Protein AF-A0AAV3JJ19-F1 (afdb_monomer_lite)

Structure (mmCIF, N/CA/C/O backbone):
data_AF-A0AAV3JJ19-F1
#
_entry.id   AF-A0AAV3JJ19-F1
#
loop_
_atom_site.group_PDB
_atom_site.id
_atom_site.type_symbol
_atom_site.label_atom_id
_atom_site.label_alt_id
_atom_site.label_comp_id
_atom_site.label_asym_id
_atom_site.label_entity_id
_atom_site.label_seq_id
_atom_site.pdbx_PDB_ins_code
_atom_site.Cartn_x
_atom_site.Cartn_y
_atom_site.Cartn_z
_atom_site.occupancy
_atom_site.B_iso_or_equiv
_atom_site.auth_seq_id
_atom_site.auth_comp_id
_atom_site.auth_asym_id
_atom_site.auth_atom_id
_atom_site.pdbx_PDB_model_num
ATOM 1 N N . MET A 1 1 ? 29.529 -5.946 0.405 1.00 39.03 1 MET A N 1
ATOM 2 C CA . MET A 1 1 ? 29.199 -4.513 0.235 1.00 39.03 1 MET A CA 1
ATOM 3 C C . MET A 1 1 ? 27.756 -4.313 0.693 1.00 39.03 1 MET A C 1
ATOM 5 O O . MET A 1 1 ? 26.855 -4.752 -0.010 1.00 39.03 1 MET A O 1
ATOM 9 N N . ALA A 1 2 ? 27.519 -3.776 1.894 1.00 46.78 2 ALA A N 1
ATOM 10 C CA . ALA A 1 2 ? 26.159 -3.547 2.392 1.00 46.78 2 ALA A CA 1
ATOM 11 C C . ALA A 1 2 ? 25.548 -2.343 1.665 1.00 46.78 2 ALA A C 1
ATOM 13 O O . ALA A 1 2 ? 26.115 -1.251 1.680 1.00 46.78 2 ALA A O 1
ATOM 14 N N . LYS A 1 3 ? 24.416 -2.547 0.991 1.00 60.47 3 LYS A N 1
ATOM 15 C CA . LYS A 1 3 ? 23.683 -1.463 0.340 1.00 60.47 3 LYS A CA 1
ATOM 16 C C . LYS A 1 3 ? 22.994 -0.655 1.439 1.00 60.47 3 LYS A C 1
ATOM 18 O O . LYS A 1 3 ? 22.175 -1.204 2.172 1.00 60.47 3 LYS A O 1
ATOM 23 N N . LYS A 1 4 ? 23.370 0.615 1.596 1.00 66.19 4 LYS A N 1
ATOM 24 C CA . LYS A 1 4 ? 22.778 1.492 2.608 1.00 66.19 4 LYS A CA 1
ATOM 25 C C . LYS A 1 4 ? 21.298 1.718 2.293 1.00 66.19 4 LYS A C 1
ATOM 27 O O . LYS A 1 4 ? 20.937 1.978 1.145 1.00 66.19 4 LYS A O 1
ATOM 32 N N . LEU A 1 5 ? 20.459 1.550 3.312 1.00 65.88 5 LEU A N 1
ATOM 33 C CA . LEU A 1 5 ? 19.045 1.892 3.252 1.00 65.88 5 LEU A CA 1
ATOM 34 C C . LEU A 1 5 ? 18.943 3.413 3.363 1.00 65.88 5 LEU A C 1
ATOM 36 O O . LEU A 1 5 ? 19.237 3.983 4.411 1.00 65.88 5 LEU A O 1
ATOM 40 N N . GLU A 1 6 ? 18.579 4.054 2.262 1.00 71.62 6 GLU A N 1
ATOM 41 C CA . GLU A 1 6 ? 18.292 5.484 2.226 1.00 71.62 6 GLU A CA 1
ATOM 42 C C . GLU A 1 6 ? 16.810 5.686 2.546 1.00 71.62 6 GLU A C 1
ATOM 44 O O . GLU A 1 6 ? 15.942 5.041 1.948 1.00 71.62 6 GLU A O 1
ATOM 49 N N . LYS A 1 7 ? 16.516 6.567 3.505 1.00 68.81 7 LYS A N 1
ATOM 50 C CA . LYS A 1 7 ? 15.143 6.956 3.828 1.00 68.81 7 LYS A CA 1
ATOM 51 C C . LYS A 1 7 ? 14.591 7.796 2.676 1.00 68.81 7 LYS A C 1
ATOM 53 O O . LYS A 1 7 ? 15.236 8.736 2.221 1.00 68.81 7 LYS A O 1
ATOM 58 N N . ALA A 1 8 ? 13.395 7.468 2.202 1.00 67.56 8 ALA A N 1
ATOM 59 C CA . ALA A 1 8 ? 12.706 8.290 1.218 1.00 67.56 8 ALA A CA 1
ATOM 60 C C . ALA A 1 8 ? 11.883 9.372 1.937 1.00 67.56 8 ALA A C 1
ATOM 62 O O . ALA A 1 8 ? 10.770 9.104 2.372 1.00 67.56 8 ALA A O 1
ATOM 63 N N . ASP A 1 9 ? 12.408 10.595 2.034 1.00 69.50 9 ASP A N 1
ATOM 64 C CA . ASP A 1 9 ? 11.671 11.775 2.536 1.00 69.50 9 ASP A CA 1
ATOM 65 C C . ASP A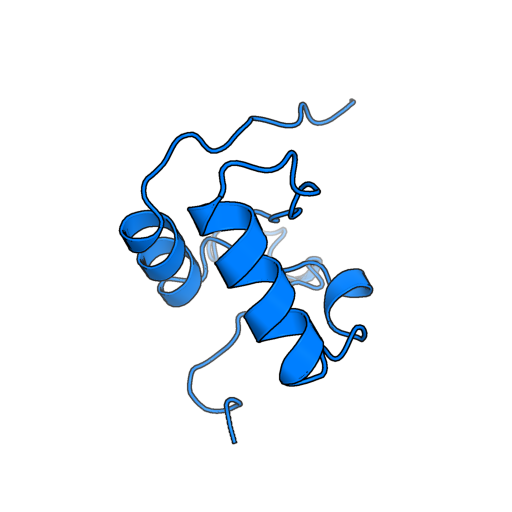 1 9 ? 10.867 12.484 1.421 1.00 69.50 9 ASP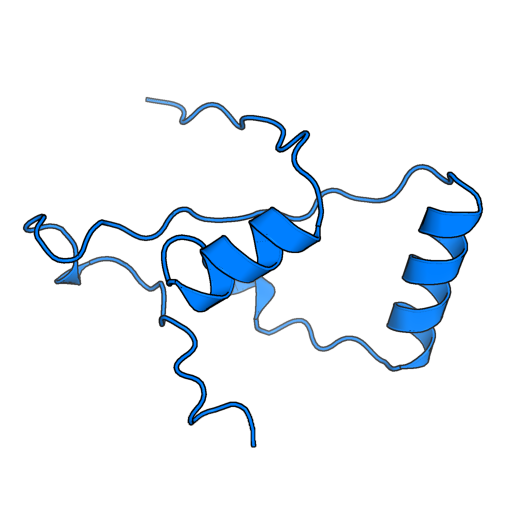 A C 1
ATOM 67 O O . ASP A 1 9 ? 10.636 13.689 1.452 1.00 69.50 9 ASP A O 1
ATOM 71 N N . THR A 1 10 ? 10.482 11.756 0.370 1.00 77.12 10 THR A N 1
ATOM 72 C CA . THR A 1 10 ? 9.790 12.326 -0.799 1.00 77.12 10 THR A CA 1
ATOM 73 C C . THR A 1 10 ? 8.271 12.263 -0.628 1.00 77.12 10 THR A C 1
ATOM 75 O O . THR A 1 10 ? 7.757 11.377 0.051 1.00 77.12 10 THR A O 1
ATOM 78 N N . SER A 1 11 ? 7.537 13.170 -1.277 1.00 80.94 11 SER A N 1
ATOM 79 C CA . SER A 1 11 ? 6.073 13.123 -1.305 1.00 80.94 11 SER A CA 1
ATOM 80 C C . SER A 1 11 ? 5.551 11.825 -1.935 1.00 80.94 11 SER A C 1
ATOM 82 O O . SER A 1 11 ? 6.153 11.262 -2.856 1.00 80.94 11 SER A O 1
ATOM 84 N N . ILE A 1 12 ? 4.387 11.373 -1.458 1.00 81.19 12 ILE A N 1
ATOM 85 C CA . ILE A 1 12 ? 3.714 10.164 -1.954 1.00 81.19 12 ILE A CA 1
ATOM 86 C C . ILE A 1 12 ? 3.443 10.239 -3.465 1.00 81.19 12 ILE A C 1
ATOM 88 O O . ILE A 1 12 ? 3.583 9.243 -4.166 1.00 81.19 12 ILE A O 1
ATOM 92 N N . THR A 1 13 ? 3.139 11.430 -3.986 1.00 84.81 13 THR A N 1
ATOM 93 C CA . THR A 1 13 ? 2.878 11.661 -5.412 1.00 84.81 13 THR A CA 1
ATOM 94 C C . THR A 1 13 ? 4.084 11.295 -6.268 1.00 84.81 13 THR A C 1
ATOM 96 O O . THR A 1 13 ? 3.963 10.512 -7.204 1.00 84.81 13 THR A O 1
ATOM 99 N N . VAL A 1 14 ? 5.272 11.772 -5.889 1.00 85.44 14 VAL A N 1
ATOM 100 C CA . VAL A 1 14 ? 6.515 11.476 -6.616 1.00 85.44 14 VAL A CA 1
ATOM 101 C C . VAL A 1 14 ? 6.868 9.992 -6.508 1.00 85.44 14 VAL A C 1
ATOM 103 O O . VAL A 1 14 ? 7.454 9.414 -7.423 1.00 85.4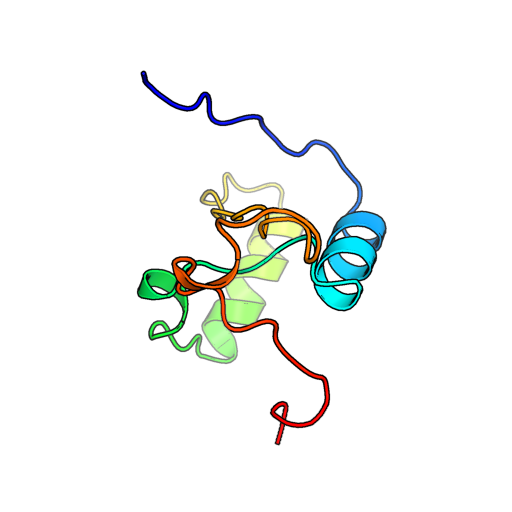4 14 VAL A O 1
ATOM 106 N N . LEU A 1 15 ? 6.518 9.349 -5.391 1.00 82.44 15 LEU A N 1
ATOM 107 C CA . LEU A 1 15 ? 6.708 7.912 -5.234 1.00 82.44 15 LEU A CA 1
ATOM 108 C C . LEU A 1 15 ? 5.833 7.116 -6.213 1.00 82.44 15 LEU A C 1
ATOM 110 O O . LEU A 1 15 ? 6.332 6.194 -6.858 1.00 82.44 15 LEU A O 1
ATOM 114 N N . ILE A 1 16 ? 4.562 7.500 -6.356 1.00 83.62 16 ILE A N 1
ATOM 115 C CA . ILE A 1 16 ? 3.616 6.883 -7.296 1.00 83.62 16 ILE A CA 1
ATOM 116 C C . ILE A 1 16 ? 4.073 7.100 -8.743 1.00 83.62 16 ILE A C 1
ATOM 118 O O . ILE A 1 16 ? 4.068 6.158 -9.531 1.00 83.62 16 ILE A O 1
ATOM 122 N N . GLU A 1 17 ? 4.529 8.303 -9.094 1.00 84.94 17 GLU A N 1
ATOM 123 C CA . GLU A 1 17 ? 5.069 8.593 -10.429 1.00 84.94 17 GLU A CA 1
ATOM 124 C C . GLU A 1 17 ? 6.259 7.689 -10.769 1.00 84.94 17 GLU A C 1
ATOM 126 O O . GLU A 1 17 ? 6.287 7.073 -11.833 1.00 84.94 17 GLU A O 1
ATOM 131 N N . LYS A 1 18 ? 7.212 7.535 -9.843 1.00 80.62 18 LYS A N 1
ATOM 132 C CA . LYS A 1 18 ? 8.385 6.661 -10.023 1.00 80.62 18 LYS A CA 1
ATOM 133 C C . LYS A 1 18 ? 8.028 5.178 -10.086 1.00 80.62 18 LYS A C 1
ATOM 135 O O . LYS A 1 18 ? 8.710 4.407 -10.762 1.00 80.62 18 LYS A O 1
ATOM 140 N N . PHE A 1 19 ? 6.982 4.773 -9.373 1.00 80.50 19 PHE A N 1
ATOM 141 C CA . PHE A 1 19 ? 6.442 3.421 -9.447 1.00 80.50 19 PHE A CA 1
ATOM 142 C C . PHE A 1 19 ? 5.805 3.152 -10.814 1.00 80.50 19 PHE A C 1
ATOM 144 O O . PHE A 1 19 ? 6.145 2.165 -11.461 1.00 80.50 19 PHE A O 1
ATOM 151 N N . ASN A 1 20 ? 4.966 4.071 -11.299 1.00 78.38 20 ASN A N 1
ATOM 152 C CA . ASN A 1 20 ? 4.346 3.987 -12.624 1.00 78.38 20 ASN A CA 1
ATOM 153 C C . ASN A 1 20 ? 5.380 4.056 -13.758 1.00 78.38 20 ASN A C 1
ATOM 155 O O . ASN A 1 20 ? 5.219 3.393 -14.778 1.00 78.38 20 ASN A O 1
ATOM 159 N N . ALA A 1 21 ? 6.466 4.810 -13.567 1.00 79.69 21 ALA A N 1
ATOM 160 C CA . ALA A 1 21 ? 7.604 4.855 -14.484 1.00 79.69 21 ALA A CA 1
ATOM 161 C C . ALA A 1 21 ? 8.437 3.555 -14.496 1.00 79.69 21 ALA A C 1
ATOM 163 O O . ALA A 1 21 ? 9.340 3.410 -15.317 1.00 79.69 21 ALA A O 1
ATOM 164 N N . GLY A 1 22 ? 8.169 2.612 -13.585 1.00 74.25 22 GLY A N 1
ATOM 165 C CA . GLY A 1 22 ? 8.908 1.355 -13.469 1.00 74.25 22 GLY A CA 1
ATOM 166 C C . GLY A 1 22 ? 10.306 1.504 -12.864 1.00 74.25 22 GLY A C 1
ATOM 167 O O . GLY A 1 22 ? 11.078 0.549 -12.881 1.00 74.25 22 GLY A O 1
ATOM 168 N N . GLU A 1 23 ? 10.649 2.670 -12.306 1.00 75.88 23 GLU A N 1
ATOM 169 C CA . GLU A 1 23 ? 11.926 2.891 -11.612 1.00 75.88 23 GLU A CA 1
ATOM 170 C C . GLU A 1 23 ? 11.933 2.290 -10.202 1.00 75.88 23 GLU A C 1
ATOM 172 O O . GLU A 1 23 ? 12.996 1.986 -9.647 1.00 75.88 23 GLU A O 1
ATOM 177 N N . LEU A 1 24 ? 10.747 2.134 -9.613 1.00 76.12 24 LEU A N 1
ATOM 178 C CA . LEU A 1 24 ? 10.532 1.555 -8.295 1.00 76.12 24 LEU A CA 1
ATOM 179 C C . LEU A 1 24 ? 9.642 0.320 -8.395 1.00 76.12 24 LEU A C 1
ATOM 181 O O . LEU A 1 24 ? 8.641 0.311 -9.104 1.00 76.12 24 LEU A O 1
ATOM 185 N N . GLY A 1 25 ? 9.999 -0.712 -7.640 1.00 77.31 25 GLY A N 1
ATOM 186 C CA . GLY A 1 25 ? 9.238 -1.944 -7.516 1.00 77.31 25 GLY A CA 1
ATOM 187 C C . GLY A 1 25 ? 9.162 -2.410 -6.067 1.00 77.31 25 GLY A C 1
ATOM 188 O O . GLY A 1 25 ? 10.036 -2.121 -5.246 1.00 77.31 25 GLY A O 1
ATOM 189 N N . ILE A 1 26 ? 8.103 -3.153 -5.765 1.00 79.56 26 ILE A N 1
ATOM 190 C CA . ILE A 1 26 ? 7.938 -3.854 -4.491 1.00 79.56 26 ILE A CA 1
ATOM 191 C C . ILE A 1 26 ? 8.641 -5.219 -4.608 1.00 79.56 26 ILE A C 1
ATOM 193 O O . ILE A 1 26 ? 8.418 -5.913 -5.611 1.00 79.56 26 ILE A O 1
ATOM 197 N N . PRO A 1 27 ? 9.487 -5.609 -3.634 1.00 76.00 27 PRO A N 1
ATOM 198 C CA . PRO A 1 27 ? 10.129 -6.921 -3.608 1.00 76.00 27 PRO A CA 1
ATOM 199 C C . PRO A 1 27 ? 9.128 -8.078 -3.692 1.00 76.00 27 PRO A C 1
ATOM 201 O O . PRO A 1 27 ? 8.025 -7.996 -3.160 1.00 76.00 27 PRO A O 1
ATOM 204 N N . GLU A 1 28 ? 9.540 -9.188 -4.301 1.00 73.44 28 GLU A N 1
ATOM 205 C CA . GLU A 1 28 ? 8.698 -10.381 -4.476 1.00 73.44 28 GLU A CA 1
ATOM 206 C C . GLU A 1 28 ? 8.181 -10.935 -3.142 1.00 73.44 28 GLU A C 1
ATOM 208 O O . GLU A 1 28 ? 6.993 -11.195 -3.008 1.00 73.44 28 GLU A O 1
ATOM 213 N N . ILE A 1 29 ? 9.031 -10.952 -2.112 1.00 76.94 29 ILE A N 1
ATOM 214 C CA . ILE A 1 29 ? 8.661 -11.387 -0.756 1.00 76.94 29 ILE A CA 1
ATOM 215 C C . ILE A 1 29 ? 7.533 -10.559 -0.116 1.00 76.94 29 ILE A C 1
ATOM 217 O O . ILE A 1 29 ? 6.892 -11.011 0.825 1.00 76.94 29 ILE A O 1
ATOM 221 N N . GLN A 1 30 ? 7.285 -9.341 -0.604 1.00 71.38 30 GLN A N 1
ATOM 222 C CA . GLN A 1 30 ? 6.197 -8.488 -0.123 1.00 71.38 30 GLN A CA 1
ATOM 223 C C . GLN A 1 30 ? 4.921 -8.610 -0.958 1.00 71.38 30 GLN A C 1
ATOM 225 O O . GLN A 1 30 ? 3.893 -8.081 -0.545 1.00 71.38 30 GLN A O 1
ATOM 230 N N . ARG A 1 31 ? 4.955 -9.288 -2.115 1.00 74.19 31 ARG A N 1
ATOM 231 C CA . ARG A 1 31 ? 3.772 -9.437 -2.979 1.00 74.19 31 ARG A CA 1
ATOM 232 C C . ARG A 1 31 ? 2.765 -10.456 -2.469 1.00 74.19 31 ARG A C 1
ATOM 234 O O . ARG A 1 31 ? 1.579 -10.275 -2.717 1.00 74.19 31 ARG A O 1
ATOM 241 N N . ASP A 1 32 ? 3.216 -11.476 -1.748 1.00 76.38 32 ASP A N 1
ATOM 242 C CA . ASP A 1 32 ? 2.331 -12.535 -1.245 1.00 76.38 32 ASP A CA 1
ATOM 243 C C . ASP A 1 32 ? 1.517 -12.098 -0.017 1.00 76.38 32 ASP A C 1
ATOM 245 O O . ASP A 1 32 ? 0.607 -12.799 0.428 1.00 76.38 32 ASP A O 1
ATOM 249 N N . TYR A 1 33 ? 1.818 -10.921 0.540 1.00 77.19 33 TYR A N 1
ATOM 250 C CA . TYR A 1 33 ? 1.091 -10.386 1.679 1.00 77.19 33 TYR A CA 1
ATOM 251 C C . TYR A 1 33 ? -0.126 -9.573 1.215 1.00 77.19 33 TYR A C 1
ATOM 253 O O . TYR A 1 33 ? -0.032 -8.393 0.873 1.00 77.19 33 TYR A O 1
ATOM 261 N N . VAL A 1 34 ? -1.292 -10.218 1.218 1.00 82.62 34 VAL A N 1
ATOM 262 C CA . VAL A 1 34 ? -2.575 -9.604 0.851 1.00 82.62 34 VAL A CA 1
ATOM 263 C C . VAL A 1 34 ? -3.182 -8.892 2.060 1.00 82.62 34 VAL A C 1
ATOM 265 O O . VAL A 1 34 ? -3.494 -9.516 3.073 1.00 82.62 34 VAL A O 1
ATOM 268 N N . TRP A 1 35 ? -3.378 -7.578 1.954 1.00 84.94 35 TRP A N 1
ATOM 269 C CA . TRP A 1 35 ? -3.989 -6.778 3.016 1.00 84.94 35 TRP A CA 1
ATOM 270 C C . TRP A 1 35 ? -5.514 -6.870 2.957 1.00 84.94 35 TRP A C 1
ATOM 272 O O . TRP A 1 35 ? -6.124 -6.653 1.908 1.00 84.94 35 TRP A O 1
ATOM 282 N N . ASN A 1 36 ? -6.153 -7.099 4.103 1.00 90.06 36 ASN A N 1
ATOM 283 C CA . ASN A 1 36 ? -7.600 -6.959 4.224 1.00 90.06 36 ASN A CA 1
ATOM 284 C C . ASN A 1 36 ? -8.003 -5.479 4.232 1.00 90.06 36 ASN A C 1
ATOM 286 O O . ASN A 1 36 ? -7.274 -4.622 4.734 1.00 90.06 36 ASN A O 1
ATOM 290 N N . LYS A 1 37 ? -9.221 -5.171 3.768 1.00 90.88 37 LYS A N 1
ATOM 291 C CA . LYS A 1 37 ? -9.742 -3.789 3.720 1.00 90.88 37 LYS A CA 1
ATOM 292 C C . LYS A 1 37 ? -9.685 -3.071 5.077 1.00 90.88 37 LYS A C 1
ATOM 294 O O . LYS A 1 37 ? -9.366 -1.887 5.115 1.00 90.88 37 LYS A O 1
ATOM 299 N N . SER A 1 38 ? -9.950 -3.783 6.180 1.00 92.75 38 SER A N 1
ATOM 300 C CA . SER A 1 38 ? -9.835 -3.214 7.534 1.00 92.75 38 SER A CA 1
ATOM 301 C C . SER A 1 38 ? -8.396 -2.817 7.859 1.00 92.75 38 SER A C 1
ATOM 303 O O . SER A 1 38 ? -8.166 -1.709 8.317 1.00 92.75 38 SER A O 1
ATOM 305 N N . GLN A 1 39 ? -7.419 -3.666 7.527 1.00 88.62 39 GLN A N 1
ATOM 306 C CA . GLN A 1 39 ? -6.002 -3.407 7.807 1.00 88.62 39 GLN A CA 1
ATOM 307 C C . GLN A 1 39 ? -5.483 -2.185 7.038 1.00 88.62 39 GLN A C 1
ATOM 309 O O . GLN A 1 39 ? -4.696 -1.406 7.566 1.00 88.62 39 GLN A O 1
ATOM 314 N N . VAL A 1 40 ? -5.958 -1.985 5.802 1.00 89.00 40 VAL A N 1
ATOM 315 C CA . VAL A 1 40 ? -5.637 -0.784 5.014 1.00 89.00 40 VAL A CA 1
ATOM 316 C C . VAL A 1 40 ? -6.190 0.471 5.689 1.00 89.00 40 VAL A C 1
ATOM 318 O O . VAL A 1 40 ? -5.476 1.464 5.815 1.00 89.00 40 VAL A O 1
ATOM 321 N N . LYS A 1 41 ? -7.446 0.430 6.150 1.00 91.62 41 LYS A N 1
ATOM 322 C CA . LYS A 1 41 ? -8.065 1.550 6.866 1.00 91.62 41 LYS A CA 1
ATOM 323 C C . LYS A 1 41 ? -7.294 1.873 8.150 1.00 91.62 41 LYS A C 1
ATOM 325 O O . LYS A 1 41 ? -6.968 3.035 8.371 1.00 91.62 41 LYS A O 1
ATOM 330 N N . ASP A 1 42 ? -6.969 0.858 8.945 1.00 90.38 42 ASP A N 1
ATOM 331 C CA . ASP A 1 42 ? -6.285 1.026 10.230 1.00 90.38 42 ASP A CA 1
ATOM 332 C C . ASP A 1 42 ? -4.869 1.608 10.047 1.00 90.38 42 ASP A C 1
ATOM 334 O O . ASP A 1 42 ? -4.420 2.428 10.852 1.00 90.38 42 ASP A O 1
ATOM 338 N N . LEU A 1 43 ? -4.183 1.267 8.946 1.00 88.56 43 LEU A N 1
ATOM 339 C CA . LEU A 1 43 ? -2.915 1.901 8.574 1.00 88.56 43 LEU A CA 1
ATOM 340 C C . LEU A 1 43 ? -3.102 3.389 8.265 1.00 88.56 43 LEU A C 1
ATOM 342 O O . LEU A 1 43 ? -2.378 4.219 8.809 1.00 88.56 43 LEU A O 1
ATOM 346 N N . VAL A 1 44 ? -4.047 3.736 7.386 1.00 88.38 44 VAL A N 1
ATOM 347 C CA . VAL A 1 44 ? -4.285 5.138 6.998 1.00 88.38 44 VAL A CA 1
ATOM 348 C C . VAL A 1 44 ? -4.692 5.969 8.215 1.00 88.38 44 VAL A C 1
ATOM 350 O O . VAL A 1 44 ? -4.222 7.091 8.384 1.00 88.38 44 VAL A O 1
ATOM 353 N N . GLU A 1 45 ? -5.509 5.398 9.099 1.00 91.88 45 GLU A N 1
ATOM 354 C CA . GLU A 1 45 ? -5.897 6.020 10.361 1.00 91.88 45 GLU A CA 1
ATOM 355 C C . GLU A 1 45 ? -4.694 6.234 11.293 1.00 91.88 45 GLU A C 1
ATOM 357 O O . GLU A 1 45 ? -4.581 7.290 11.916 1.00 91.88 45 GLU A O 1
ATOM 362 N N . SER A 1 46 ? -3.758 5.283 11.348 1.00 90.81 46 SER A N 1
ATOM 363 C CA . SER A 1 46 ? -2.519 5.410 12.128 1.00 90.81 46 SER A CA 1
ATOM 364 C C . SER A 1 46 ? -1.590 6.488 11.572 1.00 90.81 46 SER A C 1
ATOM 366 O O . SER A 1 46 ? -1.031 7.266 12.343 1.00 90.81 46 SER A O 1
ATOM 368 N N . LEU A 1 47 ? -1.472 6.583 10.243 1.00 85.94 47 LEU A N 1
ATOM 369 C CA . LEU A 1 47 ? -0.710 7.639 9.575 1.00 85.9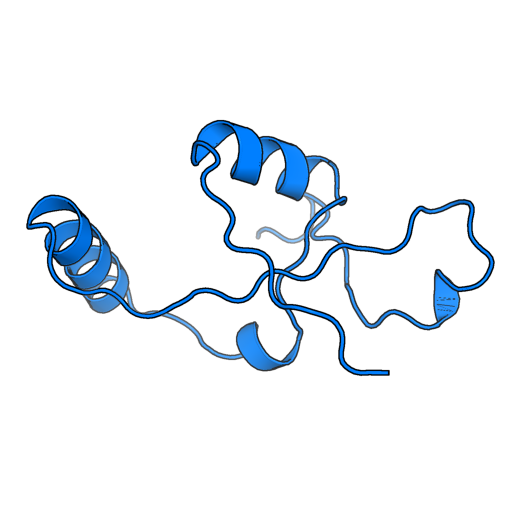4 47 LEU A CA 1
ATOM 370 C C . LEU A 1 47 ? -1.310 9.020 9.850 1.00 85.94 47 LEU A C 1
ATOM 372 O O . LEU A 1 47 ? -0.573 9.963 10.118 1.00 85.94 47 LEU A O 1
ATOM 376 N N . TYR A 1 48 ? -2.641 9.134 9.828 1.00 87.94 48 TYR A N 1
ATOM 377 C CA . TYR A 1 48 ? -3.334 10.385 10.139 1.00 87.94 48 TYR A CA 1
ATOM 378 C C . TYR A 1 48 ? -3.156 10.810 11.603 1.00 87.94 48 TYR A C 1
ATOM 380 O O . TYR A 1 48 ? -3.053 11.996 11.896 1.00 87.94 48 TYR A O 1
ATOM 388 N N . LYS A 1 49 ? -3.098 9.843 12.524 1.00 90.94 49 LYS A N 1
ATOM 389 C CA . LYS A 1 49 ? -2.859 10.064 13.959 1.00 90.94 49 LYS A CA 1
ATOM 390 C C . LYS A 1 49 ? -1.375 10.198 14.325 1.00 90.94 49 LYS A C 1
ATOM 392 O O . LYS A 1 49 ? -1.058 10.243 15.509 1.00 90.94 49 LYS A O 1
ATOM 397 N N . GLU A 1 50 ? -0.484 10.225 13.332 1.00 85.81 50 GLU A N 1
ATOM 398 C CA . GLU A 1 50 ? 0.974 10.303 13.505 1.00 85.81 50 GLU A CA 1
ATOM 399 C C . GLU A 1 50 ? 1.556 9.186 14.392 1.00 85.81 50 GLU A C 1
ATOM 401 O O . GLU A 1 50 ? 2.603 9.342 15.025 1.00 85.81 50 GLU A O 1
ATOM 406 N N . TYR A 1 51 ? 0.898 8.024 14.437 1.00 89.31 51 TYR A N 1
ATOM 407 C CA . TYR A 1 51 ? 1.418 6.883 15.177 1.00 89.31 51 TYR A CA 1
ATOM 408 C C . TYR A 1 51 ? 2.661 6.301 14.495 1.00 89.31 51 TYR A C 1
ATOM 410 O O . TYR A 1 51 ? 2.742 6.275 13.258 1.00 89.31 51 TYR A O 1
ATOM 418 N N . PRO A 1 52 ? 3.632 5.788 15.280 1.00 84.19 52 PRO A N 1
ATOM 419 C CA . PRO A 1 52 ? 4.823 5.161 14.730 1.00 84.19 52 PRO A CA 1
ATOM 420 C C . PRO A 1 52 ? 4.406 3.967 13.872 1.00 84.19 52 PRO A C 1
ATOM 422 O O . PRO A 1 52 ? 3.945 2.941 14.369 1.00 84.19 52 PRO A O 1
ATOM 425 N N . THR A 1 53 ? 4.548 4.130 12.563 1.00 81.94 53 THR A N 1
ATOM 426 C CA . THR A 1 53 ? 4.159 3.132 11.571 1.00 81.94 53 THR A CA 1
ATOM 427 C C . THR A 1 53 ? 5.401 2.388 11.080 1.00 81.94 53 THR A C 1
ATOM 429 O O . THR A 1 53 ? 6.502 2.942 11.050 1.00 81.94 53 THR A O 1
ATOM 432 N N . GLY A 1 54 ? 5.234 1.112 10.722 1.00 77.00 54 GLY A N 1
ATOM 433 C CA . GLY A 1 54 ? 6.308 0.278 10.180 1.00 77.00 54 GLY A CA 1
ATOM 434 C C . GLY A 1 54 ? 6.901 0.817 8.869 1.00 77.00 54 GLY A C 1
ATOM 435 O O . GLY A 1 54 ? 6.312 1.654 8.187 1.00 77.00 54 GLY A O 1
ATOM 436 N N . LEU A 1 55 ? 8.086 0.319 8.507 1.00 79.06 55 LEU A N 1
ATOM 437 C CA . LEU A 1 55 ? 8.786 0.701 7.279 1.00 79.06 55 LEU A CA 1
ATOM 438 C C . LEU A 1 55 ? 8.288 -0.112 6.079 1.00 79.06 55 LEU A C 1
ATOM 440 O O . LEU A 1 55 ? 8.121 -1.328 6.168 1.00 79.06 55 LEU A O 1
ATOM 444 N N . ILE A 1 56 ? 8.131 0.551 4.934 1.00 78.44 56 ILE A N 1
ATOM 445 C CA . ILE A 1 56 ? 7.889 -0.103 3.644 1.00 78.44 56 ILE A CA 1
ATOM 446 C C . ILE A 1 56 ? 9.218 -0.177 2.895 1.00 78.44 56 ILE A C 1
ATOM 448 O O . ILE A 1 56 ? 9.911 0.831 2.741 1.00 78.44 56 ILE A O 1
ATOM 452 N N . TYR A 1 57 ? 9.576 -1.369 2.417 1.00 79.81 57 TYR A N 1
ATOM 453 C CA . TYR A 1 57 ? 10.790 -1.545 1.623 1.00 79.81 57 TYR A CA 1
ATOM 454 C C . TYR A 1 57 ? 10.490 -1.353 0.143 1.00 79.81 57 TYR A C 1
ATOM 456 O O . TYR A 1 57 ? 9.586 -1.967 -0.415 1.00 79.81 57 TYR A O 1
ATOM 464 N N . LEU A 1 58 ? 11.303 -0.528 -0.503 1.00 79.56 58 LEU A N 1
ATOM 465 C CA . LEU A 1 58 ? 11.200 -0.243 -1.926 1.00 79.56 58 LEU A CA 1
ATOM 466 C C . LEU A 1 58 ? 12.494 -0.657 -2.611 1.00 79.56 58 LEU A C 1
ATOM 468 O O . LEU A 1 58 ? 13.592 -0.361 -2.134 1.00 79.56 58 LEU A O 1
ATOM 472 N N . GLN A 1 59 ? 12.370 -1.323 -3.753 1.00 77.00 59 GLN A N 1
ATOM 473 C CA . GLN A 1 59 ? 13.503 -1.704 -4.577 1.00 77.00 59 GLN A CA 1
ATOM 474 C C . GLN A 1 59 ? 13.565 -0.810 -5.810 1.00 77.00 59 GLN A C 1
ATOM 476 O O . GLN A 1 59 ? 12.585 -0.639 -6.527 1.00 77.00 59 GLN A O 1
ATOM 481 N N . ARG A 1 60 ? 14.747 -0.257 -6.088 1.00 74.81 60 ARG A N 1
ATOM 482 C CA . ARG A 1 60 ? 15.006 0.421 -7.360 1.00 74.81 60 ARG A CA 1
ATOM 483 C C . ARG A 1 60 ? 15.212 -0.632 -8.447 1.00 74.81 60 ARG A C 1
ATOM 485 O O . ARG A 1 60 ? 16.097 -1.482 -8.300 1.00 74.81 60 ARG A O 1
ATOM 492 N N . ALA A 1 61 ? 14.405 -0.572 -9.500 1.00 68.81 61 ALA A N 1
ATOM 493 C CA . ALA A 1 61 ? 14.556 -1.439 -10.659 1.00 68.81 61 ALA A CA 1
ATOM 494 C C . ALA A 1 61 ? 15.849 -1.081 -11.422 1.00 68.81 61 ALA A C 1
ATOM 496 O O . ALA A 1 61 ? 16.250 0.092 -11.442 1.00 68.81 61 ALA A O 1
ATOM 497 N N . PRO A 1 62 ? 16.550 -2.063 -12.016 1.00 62.88 62 PRO A N 1
ATOM 498 C CA . PRO A 1 62 ? 17.674 -1.773 -12.898 1.00 62.88 62 PRO A CA 1
ATOM 499 C C . PRO A 1 62 ? 17.178 -1.017 -14.135 1.00 62.88 62 PRO A C 1
ATOM 501 O O . PRO A 1 62 ? 16.096 -1.287 -14.653 1.00 62.88 62 PRO A O 1
ATOM 504 N N . LYS A 1 63 ? 17.977 -0.070 -14.629 1.00 56.62 63 LYS A N 1
ATOM 505 C CA . LYS A 1 63 ? 17.648 0.638 -15.870 1.00 56.62 63 LYS A CA 1
ATOM 506 C C . LYS A 1 63 ? 17.653 -0.354 -17.045 1.00 56.62 63 LYS A C 1
ATOM 508 O O . LYS A 1 63 ? 18.567 -1.188 -17.103 1.00 56.62 63 LYS A O 1
ATOM 513 N N . PRO A 1 64 ? 16.712 -0.229 -18.001 1.00 53.97 64 PRO A N 1
ATOM 514 C CA . PRO A 1 64 ? 16.535 -1.177 -19.108 1.00 53.97 64 PRO A CA 1
ATOM 515 C C . PRO A 1 64 ? 17.743 -1.280 -20.057 1.00 53.97 64 PRO A C 1
ATOM 517 O O . PRO A 1 64 ? 17.813 -2.199 -20.861 1.00 53.97 64 PRO A O 1
ATOM 520 N N . ASN A 1 65 ? 18.721 -0.375 -19.960 1.00 52.03 65 ASN A N 1
ATOM 521 C CA . ASN A 1 65 ? 19.931 -0.358 -20.785 1.00 52.03 65 ASN A CA 1
ATOM 522 C C . ASN A 1 65 ? 21.181 -0.937 -20.094 1.00 52.03 65 ASN A C 1
ATOM 524 O O . ASN A 1 65 ? 22.283 -0.821 -20.626 1.00 52.03 65 ASN A O 1
ATOM 528 N N . SER A 1 66 ? 21.043 -1.526 -18.905 1.00 49.81 66 SER A N 1
ATOM 529 C CA . SER A 1 66 ? 22.150 -2.186 -18.208 1.00 49.81 66 SER A CA 1
ATOM 530 C C . SER A 1 66 ? 22.023 -3.703 -18.352 1.00 49.81 66 SER A C 1
ATOM 532 O O . SER A 1 66 ? 20.965 -4.261 -18.070 1.00 49.81 66 SER A O 1
ATOM 534 N N . ALA A 1 67 ? 23.101 -4.384 -18.756 1.00 52.31 67 ALA A N 1
ATOM 535 C CA . ALA A 1 67 ? 23.188 -5.836 -19.008 1.00 52.31 67 ALA A CA 1
ATOM 536 C C . ALA A 1 67 ? 22.827 -6.752 -17.805 1.00 52.31 67 ALA A C 1
ATOM 538 O O . ALA A 1 67 ? 23.023 -7.961 -17.846 1.00 52.31 67 ALA A O 1
ATOM 539 N N . LEU A 1 68 ? 22.312 -6.181 -16.712 1.00 49.19 68 LEU A N 1
ATOM 540 C CA . LEU A 1 68 ? 21.831 -6.849 -15.503 1.00 49.19 68 LEU A CA 1
ATOM 541 C C . LEU A 1 68 ? 20.293 -6.898 -15.421 1.00 49.19 68 LEU A C 1
ATOM 543 O O . LEU A 1 68 ? 19.752 -7.429 -14.448 1.00 49.19 68 LEU A O 1
ATOM 547 N N . SER A 1 69 ? 19.584 -6.356 -16.422 1.00 51.97 69 SER A N 1
ATOM 548 C CA . SER A 1 69 ? 18.115 -6.347 -16.465 1.00 51.97 69 SER A CA 1
ATOM 549 C C . SER A 1 69 ? 17.513 -7.757 -16.463 1.00 51.97 69 SER A C 1
ATOM 551 O O . SER A 1 69 ? 16.436 -7.948 -15.910 1.00 51.97 69 SER A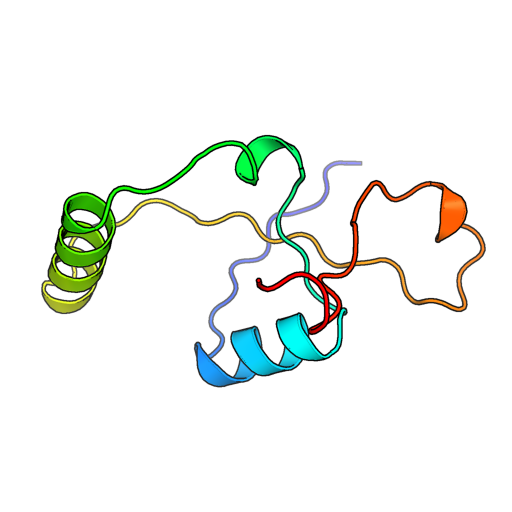 O 1
ATOM 553 N N . GLU A 1 70 ? 18.214 -8.755 -17.007 1.00 49.28 70 GLU A N 1
ATOM 554 C CA . GLU A 1 70 ? 17.719 -10.137 -17.106 1.00 49.28 70 GLU A CA 1
ATOM 555 C C . GLU A 1 70 ? 17.753 -10.912 -15.776 1.00 49.28 70 GLU A C 1
ATOM 557 O O . GLU A 1 70 ? 17.124 -11.958 -15.658 1.00 49.28 70 GLU A O 1
ATOM 562 N N . ARG A 1 71 ? 18.461 -10.416 -14.749 1.00 48.72 71 ARG A N 1
ATOM 563 C CA . ARG A 1 71 ? 18.599 -11.109 -13.448 1.00 48.72 71 A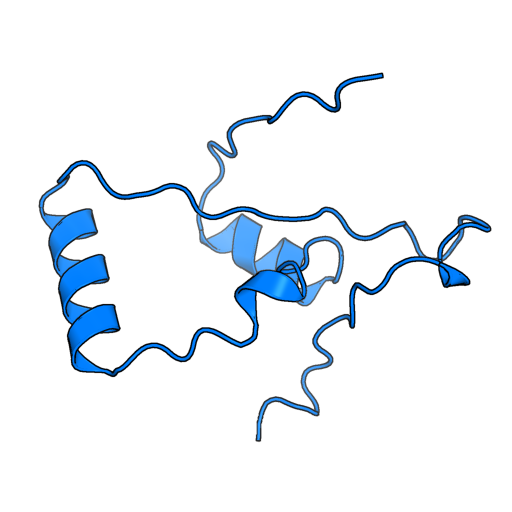RG A CA 1
ATOM 564 C C . ARG A 1 71 ? 17.681 -10.582 -12.349 1.00 48.72 71 ARG A C 1
ATOM 566 O O . ARG A 1 71 ? 17.696 -11.108 -11.238 1.00 48.72 71 ARG A O 1
ATOM 573 N N . SER A 1 72 ? 16.927 -9.519 -12.609 1.00 51.38 72 SER A N 1
ATOM 574 C CA . SER A 1 72 ? 16.131 -8.870 -11.570 1.00 51.38 72 SER A CA 1
ATOM 575 C C . SER A 1 72 ? 14.714 -9.430 -11.556 1.00 51.38 72 SER A C 1
ATOM 577 O O . SER A 1 72 ? 13.933 -9.138 -12.455 1.00 51.38 72 SER A O 1
ATOM 579 N N . SER A 1 73 ? 14.356 -10.160 -10.492 1.00 53.00 73 SER A N 1
ATOM 580 C CA . SER A 1 73 ? 12.981 -10.613 -10.180 1.00 53.00 73 SER A CA 1
ATOM 581 C C . SER A 1 73 ? 12.017 -9.447 -9.851 1.00 53.00 73 SER A C 1
ATOM 583 O O . SER A 1 73 ? 11.068 -9.567 -9.082 1.00 53.00 73 SER A O 1
ATOM 585 N N . CYS A 1 74 ? 12.264 -8.254 -10.397 1.00 51.72 74 CYS A N 1
ATOM 586 C CA . CYS A 1 74 ? 11.348 -7.129 -10.329 1.00 51.72 74 CYS A CA 1
ATOM 587 C C . CYS A 1 74 ? 10.430 -7.208 -11.546 1.00 51.72 74 CYS A C 1
ATOM 589 O O . CYS A 1 74 ? 10.728 -6.630 -12.588 1.00 51.72 74 CYS A O 1
ATOM 591 N N . LYS A 1 75 ? 9.297 -7.908 -11.425 1.00 54.22 75 LYS A N 1
ATOM 592 C CA . LYS A 1 75 ? 8.218 -7.762 -12.409 1.00 54.22 75 LYS A CA 1
ATOM 593 C C . LYS A 1 75 ? 7.726 -6.316 -12.351 1.00 54.22 75 LYS A C 1
ATOM 595 O O . LYS A 1 75 ? 7.031 -5.948 -11.404 1.00 54.22 75 LYS A O 1
ATOM 600 N N . VAL A 1 76 ? 8.110 -5.490 -13.322 1.00 52.47 76 VAL A N 1
ATOM 601 C CA . VAL A 1 76 ? 7.521 -4.157 -13.502 1.00 52.47 76 VAL A CA 1
ATOM 602 C C . VAL A 1 76 ? 6.009 -4.357 -13.586 1.00 52.47 76 VAL A C 1
ATOM 604 O O . VAL A 1 76 ? 5.535 -5.176 -14.375 1.00 52.47 76 VAL A O 1
ATOM 607 N N . LEU A 1 77 ? 5.253 -3.704 -12.702 1.00 51.69 77 LEU A N 1
ATOM 608 C CA . LEU A 1 77 ? 3.795 -3.779 -12.718 1.00 51.69 77 LEU A CA 1
ATOM 609 C C . LEU A 1 77 ? 3.313 -3.000 -13.939 1.00 51.69 77 LEU A C 1
ATOM 611 O O . LEU A 1 77 ? 3.117 -1.793 -13.888 1.00 51.69 77 LEU A O 1
ATOM 615 N N . SER A 1 78 ? 3.180 -3.694 -15.065 1.00 44.81 78 SER A N 1
ATOM 616 C CA . SER A 1 78 ? 2.499 -3.159 -16.235 1.00 44.81 78 SER A CA 1
ATOM 617 C C . SER A 1 78 ? 1.030 -2.892 -15.875 1.00 44.81 78 SER A C 1
ATOM 619 O O . SER A 1 78 ? 0.414 -3.773 -15.262 1.00 44.81 78 SER A O 1
ATOM 621 N N . PRO A 1 79 ? 0.434 -1.763 -16.307 1.00 42.78 79 PRO A N 1
ATOM 622 C CA . PRO A 1 79 ? -0.971 -1.426 -16.037 1.00 42.78 79 PRO A CA 1
ATOM 623 C C . PRO A 1 79 ? -1.972 -2.527 -16.425 1.00 42.78 79 PRO A C 1
ATOM 625 O O . PRO A 1 79 ? -3.072 -2.583 -15.891 1.00 42.78 79 PRO A O 1
ATOM 628 N N . SER A 1 80 ? -1.578 -3.425 -17.333 1.00 38.28 80 SER A N 1
ATOM 629 C CA . SER A 1 80 ? -2.408 -4.516 -17.848 1.00 38.28 80 SER A CA 1
ATOM 630 C C . SER A 1 80 ? -2.674 -5.667 -16.867 1.00 38.28 80 SER A C 1
ATOM 632 O O . SER A 1 80 ? -3.523 -6.493 -17.171 1.00 38.28 80 SER A O 1
ATOM 634 N N . ASN A 1 81 ? -1.980 -5.746 -15.725 1.00 44.69 81 ASN A N 1
ATOM 635 C CA . ASN A 1 81 ? -2.140 -6.840 -14.747 1.00 44.69 81 ASN A CA 1
ATOM 636 C C . ASN A 1 81 ? -2.853 -6.386 -13.457 1.00 44.69 81 ASN A C 1
ATOM 638 O O . ASN A 1 81 ? -2.683 -7.002 -12.407 1.00 44.69 81 ASN A O 1
ATOM 642 N N . ALA A 1 82 ? -3.584 -5.268 -13.512 1.00 39.31 82 ALA A N 1
ATOM 643 C CA . ALA A 1 82 ? -4.337 -4.717 -12.383 1.00 39.31 82 ALA A CA 1
ATOM 644 C C . ALA A 1 82 ? -5.799 -5.220 -12.300 1.00 39.31 82 ALA A C 1
ATOM 646 O O . ALA A 1 82 ? -6.573 -4.672 -11.515 1.00 39.31 82 ALA A O 1
ATOM 647 N N . LEU A 1 83 ? -6.168 -6.242 -13.083 1.00 35.03 83 LEU A N 1
ATOM 648 C CA . LEU A 1 83 ? -7.471 -6.919 -13.083 1.00 35.03 83 LEU A CA 1
ATOM 649 C C . LEU A 1 83 ? -7.289 -8.425 -13.280 1.00 35.03 83 LEU A C 1
ATOM 651 O O . LEU A 1 83 ? -6.506 -8.795 -14.183 1.00 35.03 83 LEU A O 1
#

Foldseek 3Di:
DDDDDDDPPDDPVVVVVCLQVLQKAADPVCPVDDDDPVRVVVQVVCVVVVHDDDDGDIDGQDDPPDPCNVVDPGPRPDPVPPD

Organism: NCBI:txid1049767

pLDDT: mean 71.22, std 16.0, range [35.03, 92.75]

InterPro domains:
  IPR004919 GmrSD restriction endonucleases, N-terminal domain [PF03235] (17-62)

Sequence (83 aa):
MAKKLEKADTSITVLIEKFNAGELGIPEIQRDYVWNKSQVKDLVESLYKEYPTGLIYLQRAPKPNSALSERSSCKVLSPSNAL

Secondary structure (DSSP, 8-state):
-PPP-----S-HHHHHHHHHTTSEE--HHHHS-PPPHHHHHHHHHHHHTT--PPPPP-EEPPPTTSTTGGG-------GGG--

Radius of gyration: 14.93 Å; chains: 1; bounding box: 39×26×36 Å